Protein AF-X1SRH3-F1 (afdb_monomer)

Sequence (145 aa):
DAEILKYDLGVNFVRSSHYPANPSFLTRCDEIGLLVLEEIPGWQYIGDGEWKNLSKKNVEEMIVRDRNHASIFLWGVRINESKDDHDFYLDTNRIAYSLDSSRKTCGVRNFRESEFLEDVFTYNDFEHDLEGGNKISTLYSLYSY

Radius of gyration: 17.34 Å; Cα contacts (8 Å, |Δi|>4): 229; chains: 1; bounding box: 59×31×36 Å

InterPro domains:
  IPR006103 Glycoside hydrolase family 2, catalytic domain [PF02836] (8-111)
  IPR017853 Glycoside hydrolase superfamily [SSF51445] (8-128)
  IPR023230 Glycoside hydrolase, family 2, conserved site [PS00719] (12-37)
  IPR023232 Glycoside hydrolase, family 2, active site [PS00608] (66-81)
  IPR051913 Glycosyl Hydrolase 2 Domain-Containing Protein [PTHR42732] (8-105)

Solvent-accessible surface area (backbone atoms only — not comparable to full-atom values): 8427 Å² total; per-residue (Å²): 106,65,61,50,44,43,69,74,68,61,44,62,63,49,68,34,84,52,25,69,68,58,68,71,54,52,53,49,19,45,77,71,67,29,31,30,37,40,22,36,72,38,68,40,73,79,70,55,73,68,51,48,52,50,53,44,48,42,48,51,53,50,48,73,72,48,70,83,45,78,22,52,60,35,36,27,56,37,45,35,51,31,78,88,51,69,71,64,47,52,48,30,50,50,53,46,45,76,77,44,73,88,54,46,40,24,37,43,26,69,65,88,94,58,87,80,84,56,79,40,93,40,68,59,82,72,56,57,47,98,85,70,47,60,61,67,66,69,66,66,70,77,76,75,129

Secondary structure (DSSP, 8-state):
-HHIIIIIS--SEEE-TTSPPPHHHHHHHHHHT-EEEEE-S--S----HHHHHHHHHHHHHHHHHHTT-TTEEEEE-SPTTPPP-HHHHHHHHHHHHHH-TTSEEE--BS-SS----SSB--B---SB-TTS-BGGGGTGGGS--

Foldseek 3Di:
DLCCVCPVVVAQEDEPPPDADDVVSLVVCLVRRYAYAHEHDADQDDDDPVSLVVLLVSLLVRCQVRVVRPSYAEYAQEHAAYADDPVSSLSSQVSNCVRDVPHWYEHEHADDPHDDPTPDDHHDDPQADPVRDGPVVVPVVVPDD

Nearest PDB structures (foldseek):
  5euv-assembly1_B  TM=9.843E-01  e=2.153E-16  Paracoccus sp. 32d
  6jz5-assembly1_A  TM=9.368E-01  e=1.285E-07  Mediterraneibacter gnavus
  6hpd-assembly1_A  TM=8.849E-01  e=2.611E-05  Formosa agariphila KMM 3901
  9j6m-assembly1_A  TM=8.250E-01  e=3.602E-04  Streptomyces sp. JHA19
  9j6n-assembly1_A  TM=8.379E-01  e=4.682E-04  Streptomyces sp. JHA19

Structure (mmCIF, N/CA/C/O backbone):
data_AF-X1SRH3-F1
#
_entry.id   AF-X1SRH3-F1
#
loop_
_atom_site.group_PDB
_atom_site.id
_atom_site.type_symbol
_atom_site.label_atom_id
_atom_site.label_alt_id
_atom_site.label_comp_id
_atom_site.label_asym_id
_atom_site.label_entity_id
_atom_site.label_seq_id
_atom_site.pdbx_PDB_ins_code
_atom_site.Cartn_x
_atom_site.Cartn_y
_atom_site.Cartn_z
_atom_site.occupancy
_atom_site.B_iso_or_equiv
_atom_site.auth_seq_id
_atom_site.auth_comp_id
_atom_site.auth_asym_id
_atom_site.auth_atom_id
_atom_site.pdbx_PDB_model_num
ATOM 1 N N . ASP A 1 1 ? -8.409 -0.130 -17.547 1.00 97.69 1 ASP A N 1
ATOM 2 C CA . ASP A 1 1 ? -7.140 -0.396 -16.833 1.00 97.69 1 ASP A CA 1
ATOM 3 C C . ASP A 1 1 ? -7.130 -1.751 -16.144 1.00 97.69 1 ASP A C 1
ATOM 5 O O . ASP A 1 1 ? -6.412 -2.620 -16.618 1.00 97.69 1 ASP A O 1
ATOM 9 N N . ALA A 1 2 ? -7.947 -1.983 -15.106 1.00 98.69 2 ALA A N 1
ATOM 10 C CA . ALA A 1 2 ? -7.969 -3.265 -14.381 1.00 98.69 2 ALA A CA 1
ATOM 11 C C . ALA A 1 2 ? -8.157 -4.492 -15.301 1.00 98.69 2 ALA A C 1
ATOM 13 O O . ALA A 1 2 ? -7.465 -5.494 -15.153 1.00 98.69 2 ALA A O 1
ATOM 14 N N . GLU A 1 3 ? -9.040 -4.393 -16.297 1.00 98.69 3 GLU A N 1
ATOM 15 C CA . GLU A 1 3 ? -9.282 -5.473 -17.265 1.00 98.69 3 GLU A CA 1
ATOM 16 C C . GLU A 1 3 ? -8.081 -5.758 -18.167 1.00 98.69 3 GLU A C 1
ATOM 18 O O . GLU A 1 3 ? -7.753 -6.919 -18.373 1.00 98.69 3 GLU A O 1
ATOM 23 N N . ILE A 1 4 ? -7.389 -4.720 -18.646 1.00 98.81 4 ILE A N 1
ATOM 24 C CA . ILE A 1 4 ? -6.181 -4.875 -19.471 1.00 98.81 4 ILE A CA 1
ATOM 25 C C . ILE A 1 4 ? -5.104 -5.595 -18.653 1.00 98.81 4 ILE A C 1
ATOM 27 O O . ILE A 1 4 ? -4.506 -6.563 -19.114 1.00 98.81 4 ILE A O 1
ATOM 31 N N . LEU A 1 5 ? -4.896 -5.175 -17.401 1.00 98.69 5 LEU A N 1
ATOM 32 C CA . LEU A 1 5 ? -3.954 -5.833 -16.493 1.00 98.69 5 LEU A CA 1
ATOM 33 C C . LEU A 1 5 ? -4.312 -7.316 -16.302 1.00 98.69 5 LEU A C 1
ATOM 35 O O . LEU A 1 5 ? -3.463 -8.195 -16.450 1.00 98.69 5 LEU A O 1
ATOM 39 N N . LYS A 1 6 ? -5.580 -7.607 -16.000 1.00 98.50 6 LYS A N 1
ATOM 40 C CA . LYS A 1 6 ? -6.019 -8.963 -15.670 1.00 98.50 6 LYS A CA 1
ATOM 41 C C . LYS A 1 6 ? -6.059 -9.901 -16.875 1.00 98.50 6 LYS A C 1
ATOM 43 O O . LYS A 1 6 ? -5.626 -11.045 -16.758 1.00 98.50 6 LYS A O 1
ATOM 48 N N . TYR A 1 7 ? -6.634 -9.455 -17.986 1.00 98.56 7 TYR A N 1
ATOM 49 C CA . TYR A 1 7 ? -6.985 -10.318 -19.112 1.00 98.56 7 TYR A CA 1
ATOM 50 C C . TYR A 1 7 ? -5.974 -10.244 -20.250 1.00 98.56 7 TYR A C 1
ATOM 52 O O . TYR A 1 7 ? -5.620 -11.289 -20.790 1.00 98.56 7 TYR A O 1
ATOM 60 N N . ASP A 1 8 ? -5.463 -9.054 -20.569 1.00 98.69 8 ASP A N 1
ATOM 61 C CA . ASP A 1 8 ? -4.531 -8.897 -21.689 1.00 98.69 8 ASP A CA 1
ATOM 62 C C . ASP A 1 8 ? -3.092 -9.203 -21.256 1.00 98.69 8 ASP A C 1
ATOM 64 O O . ASP A 1 8 ? -2.357 -9.880 -21.972 1.00 98.69 8 ASP A O 1
ATOM 68 N N . LEU A 1 9 ? -2.688 -8.735 -20.066 1.00 98.56 9 LEU A N 1
ATOM 69 C CA . LEU A 1 9 ? -1.344 -8.979 -19.520 1.00 98.56 9 LEU A CA 1
ATOM 70 C C . LEU A 1 9 ? -1.262 -10.228 -18.633 1.00 98.56 9 LEU A C 1
ATOM 72 O O . LEU A 1 9 ? -0.164 -10.702 -18.345 1.00 98.56 9 LEU A O 1
ATOM 76 N N . GLY A 1 10 ? -2.402 -10.755 -18.179 1.00 98.31 10 GLY A N 1
ATOM 77 C CA . GLY A 1 10 ? -2.455 -11.966 -17.359 1.00 98.31 10 GLY A CA 1
ATOM 78 C C . GLY A 1 10 ? -1.865 -11.814 -15.953 1.00 98.31 10 GLY A C 1
ATOM 79 O O . GLY A 1 10 ? -1.485 -12.821 -15.352 1.00 98.31 10 GLY A O 1
ATOM 80 N N . VAL A 1 11 ? -1.761 -10.591 -15.411 1.00 98.62 11 VAL A N 1
ATOM 81 C CA . VAL A 1 11 ? -1.203 -10.388 -14.063 1.00 98.62 11 VAL A CA 1
ATOM 82 C C . VAL A 1 11 ? -2.206 -10.771 -12.972 1.00 98.62 11 VAL A C 1
ATOM 84 O O . VAL A 1 11 ? -3.426 -10.723 -13.148 1.00 98.62 11 VAL A O 1
ATOM 87 N N . ASN A 1 12 ? -1.688 -11.166 -11.810 1.00 98.38 12 ASN A N 1
ATOM 88 C CA . ASN A 1 12 ? -2.491 -11.545 -10.646 1.00 98.38 12 ASN A CA 1
ATOM 89 C C . ASN A 1 12 ? -2.564 -10.452 -9.571 1.00 98.38 12 ASN A C 1
ATOM 91 O O . ASN A 1 12 ? -3.460 -10.520 -8.730 1.00 98.38 12 ASN A O 1
ATOM 95 N N . PHE A 1 13 ? -1.690 -9.442 -9.618 1.00 98.56 13 PHE A N 1
ATOM 96 C CA . PHE A 1 13 ? -1.772 -8.267 -8.759 1.00 98.56 13 PHE A CA 1
ATOM 97 C C . PHE A 1 13 ? -1.328 -6.983 -9.470 1.00 98.56 13 PHE A C 1
ATOM 99 O O . PHE A 1 13 ? -0.638 -7.018 -10.489 1.00 98.56 13 PHE A O 1
ATOM 106 N N . VAL A 1 14 ? -1.716 -5.848 -8.897 1.00 98.75 14 VAL A N 1
ATOM 107 C CA . VAL A 1 14 ? -1.316 -4.498 -9.295 1.00 98.75 14 VAL A CA 1
ATOM 108 C C . VAL A 1 14 ? -0.945 -3.680 -8.059 1.00 98.75 14 VAL A C 1
ATOM 110 O O . VAL A 1 14 ? -1.450 -3.921 -6.964 1.00 98.75 14 VAL A O 1
ATOM 113 N N . ARG A 1 15 ? -0.058 -2.702 -8.234 1.00 98.81 15 ARG A N 1
ATOM 114 C CA . ARG A 1 15 ? 0.299 -1.710 -7.217 1.00 98.81 15 ARG A CA 1
ATOM 115 C C . ARG A 1 15 ? -0.256 -0.341 -7.605 1.00 98.81 15 ARG A C 1
ATOM 117 O O . ARG A 1 15 ? -0.059 0.079 -8.744 1.00 98.81 15 ARG A O 1
ATOM 124 N N . SER A 1 16 ? -0.878 0.381 -6.674 1.00 97.25 16 SER A N 1
ATOM 125 C CA . SER A 1 16 ? -1.368 1.750 -6.905 1.00 97.25 16 SER A CA 1
ATOM 126 C C . SER A 1 16 ? -0.243 2.797 -6.782 1.00 97.25 16 SER A C 1
ATOM 128 O O . SER A 1 16 ? -0.220 3.641 -5.889 1.00 97.25 16 SER A O 1
ATOM 130 N N . SER A 1 17 ? 0.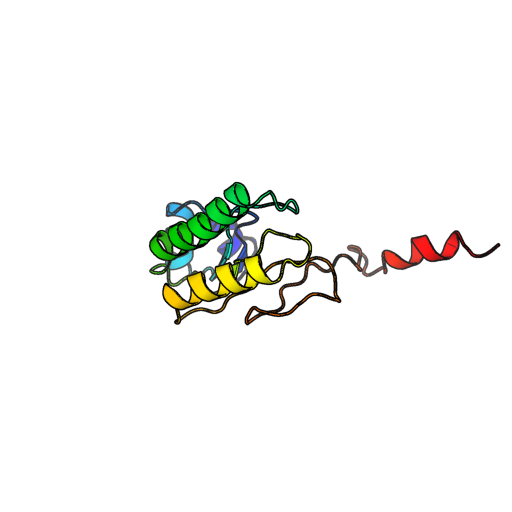745 2.741 -7.675 1.00 95.75 17 SER A N 1
ATOM 131 C CA . SER A 1 17 ? 1.870 3.685 -7.670 1.00 95.75 17 SER A CA 1
ATOM 132 C C . SER A 1 17 ? 1.401 5.114 -8.015 1.00 95.75 17 SER A C 1
ATOM 134 O O . SER A 1 17 ? 0.948 5.341 -9.136 1.00 95.75 17 SER A O 1
ATOM 136 N N . HIS A 1 18 ? 1.487 6.122 -7.142 1.00 97.81 18 HIS A N 1
ATOM 137 C CA . HIS A 1 18 ? 1.970 6.112 -5.748 1.00 97.81 18 HIS A CA 1
ATOM 138 C C . HIS A 1 18 ? 0.992 6.843 -4.826 1.00 97.81 18 HIS A C 1
ATOM 140 O O . HIS A 1 18 ? 1.341 7.852 -4.212 1.00 97.81 18 HIS A O 1
ATOM 146 N N . TYR A 1 19 ? -0.266 6.411 -4.856 1.00 98.69 19 TYR A N 1
ATOM 147 C CA . TYR A 1 19 ? -1.385 6.989 -4.114 1.00 98.69 19 TYR A CA 1
ATOM 148 C C . TYR A 1 19 ? -2.600 6.045 -4.154 1.00 98.69 19 TYR A C 1
ATOM 150 O O . TYR A 1 19 ? -2.659 5.175 -5.032 1.00 98.69 19 TYR A O 1
ATOM 158 N N . PRO A 1 20 ? -3.596 6.235 -3.265 1.00 98.56 20 PRO A N 1
ATOM 159 C CA . PRO A 1 20 ? -4.813 5.438 -3.276 1.00 98.56 20 PRO A CA 1
ATOM 160 C C . PRO A 1 20 ? -5.516 5.517 -4.631 1.00 98.56 20 PRO A C 1
ATOM 162 O O . PRO A 1 20 ? -5.688 6.600 -5.204 1.00 98.56 20 PRO A O 1
ATOM 165 N N . ALA A 1 21 ? -5.925 4.366 -5.151 1.00 98.00 21 ALA A N 1
ATOM 166 C CA . ALA A 1 21 ? -6.578 4.267 -6.441 1.00 98.00 21 ALA A CA 1
ATOM 167 C C . ALA A 1 21 ? -8.002 4.841 -6.385 1.00 98.00 21 ALA A C 1
ATOM 169 O O . ALA A 1 21 ? -8.569 5.149 -5.329 1.00 98.00 21 ALA A O 1
ATOM 170 N N . ASN A 1 22 ? -8.610 4.996 -7.561 1.00 98.38 22 ASN A N 1
ATOM 171 C CA . ASN A 1 22 ? -10.022 5.341 -7.642 1.00 98.38 22 ASN A CA 1
ATOM 172 C C . ASN A 1 22 ? -10.884 4.166 -7.120 1.00 98.38 22 ASN A C 1
ATOM 174 O O . ASN A 1 22 ? -10.642 3.033 -7.540 1.00 98.38 22 ASN A O 1
ATOM 178 N N . PRO A 1 23 ? -11.937 4.400 -6.314 1.00 98.38 23 PRO A N 1
ATOM 179 C CA . PRO A 1 23 ? -12.807 3.325 -5.821 1.00 98.38 23 PRO A CA 1
ATOM 180 C C . PRO A 1 23 ? -13.431 2.451 -6.921 1.00 98.38 23 PRO A C 1
ATOM 182 O O . PRO A 1 23 ? -13.643 1.257 -6.722 1.00 98.38 23 PRO A O 1
ATOM 185 N N . SER A 1 24 ? -13.694 3.008 -8.110 1.00 98.69 24 SER A N 1
ATOM 186 C CA . SER A 1 24 ? -14.189 2.222 -9.253 1.00 98.69 24 SER A CA 1
ATOM 187 C C . SER A 1 24 ? -13.151 1.227 -9.785 1.00 98.69 24 SER A C 1
ATOM 189 O O . SER A 1 24 ? -13.517 0.134 -10.211 1.00 98.69 24 SER A O 1
ATOM 191 N N . PHE A 1 25 ? -11.858 1.561 -9.708 1.00 98.88 25 PHE A N 1
ATOM 192 C CA . PHE A 1 25 ? -10.775 0.642 -10.052 1.00 98.88 25 PHE A CA 1
ATOM 193 C C . PHE A 1 25 ? -10.706 -0.509 -9.045 1.00 98.88 25 PHE A C 1
ATOM 195 O O . PHE A 1 25 ? -10.685 -1.663 -9.459 1.00 98.88 25 PHE A O 1
ATOM 202 N N . LEU A 1 26 ? -10.752 -0.203 -7.743 1.00 98.88 26 LEU A N 1
ATOM 203 C CA . LEU A 1 26 ? -10.754 -1.209 -6.672 1.00 98.88 26 LEU A CA 1
ATOM 204 C C . LEU A 1 26 ? -11.975 -2.134 -6.760 1.00 98.88 26 LEU A C 1
ATOM 206 O O . LEU A 1 26 ? -11.835 -3.352 -6.714 1.00 98.88 26 LEU A O 1
ATOM 210 N N . THR A 1 27 ? -13.158 -1.563 -7.008 1.00 98.88 27 THR A N 1
ATOM 211 C CA . THR A 1 27 ? -14.389 -2.332 -7.251 1.00 98.88 27 THR A CA 1
ATOM 212 C C . THR A 1 27 ? -14.208 -3.291 -8.425 1.00 98.88 27 THR A C 1
ATOM 214 O O . THR A 1 27 ? -14.547 -4.467 -8.328 1.00 98.88 27 THR A O 1
ATOM 217 N N . ARG A 1 28 ? -13.615 -2.827 -9.534 1.00 98.81 28 ARG A N 1
ATOM 218 C CA . ARG A 1 28 ? -13.371 -3.707 -10.679 1.00 98.81 28 ARG A CA 1
ATOM 219 C C . ARG A 1 28 ? -12.342 -4.793 -10.361 1.00 98.81 28 ARG A C 1
ATOM 221 O O . ARG A 1 28 ? -12.505 -5.916 -10.825 1.00 98.81 28 ARG A O 1
ATOM 228 N N . CYS A 1 29 ? -11.314 -4.486 -9.569 1.00 98.88 29 CYS A N 1
ATOM 229 C CA . CYS A 1 29 ? -10.327 -5.460 -9.100 1.00 98.88 29 CYS A CA 1
ATOM 230 C C . CYS A 1 29 ? -10.962 -6.584 -8.267 1.00 98.88 29 CYS A C 1
ATOM 232 O O . CYS A 1 29 ? -10.623 -7.750 -8.487 1.00 98.88 29 CYS A O 1
ATOM 234 N N . ASP A 1 30 ? -11.913 -6.258 -7.384 1.00 98.94 30 ASP A N 1
ATOM 235 C CA . ASP A 1 30 ? -12.708 -7.254 -6.650 1.00 98.94 30 ASP A CA 1
ATOM 236 C C . ASP A 1 30 ? -13.469 -8.180 -7.607 1.00 98.94 30 ASP A C 1
ATOM 238 O O . ASP 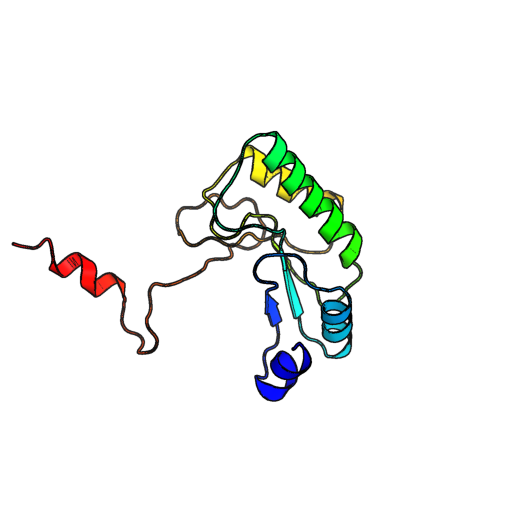A 1 30 ? -13.385 -9.403 -7.497 1.00 98.94 30 ASP A O 1
ATOM 242 N N . GLU A 1 31 ? -14.189 -7.603 -8.573 1.00 98.88 31 GLU A N 1
ATOM 243 C CA . GLU A 1 31 ? -15.053 -8.345 -9.501 1.00 98.88 31 GLU A CA 1
ATOM 244 C C . GLU A 1 31 ? -14.287 -9.337 -10.386 1.00 98.88 31 GLU A C 1
ATOM 246 O O . GLU A 1 31 ? -14.812 -10.399 -10.725 1.00 98.88 31 GLU A O 1
ATOM 251 N N . ILE A 1 32 ? -13.061 -8.989 -10.789 1.00 98.75 32 ILE A N 1
ATOM 252 C CA . ILE A 1 32 ? -12.268 -9.780 -11.746 1.00 98.75 32 ILE A CA 1
ATOM 253 C C . ILE A 1 32 ? -11.175 -10.628 -11.083 1.00 98.75 32 ILE A C 1
ATOM 255 O O . ILE A 1 32 ? -10.450 -11.349 -11.776 1.00 98.75 32 ILE A O 1
ATOM 259 N N . GLY A 1 33 ? -11.025 -10.544 -9.758 1.00 98.75 33 GLY A N 1
ATOM 260 C CA . GLY A 1 33 ? -9.982 -11.249 -9.015 1.00 98.75 33 GLY A CA 1
ATOM 261 C C . GLY A 1 33 ? -8.572 -10.764 -9.367 1.00 98.75 33 GLY A C 1
ATOM 262 O O . GLY A 1 33 ? -7.707 -11.572 -9.722 1.00 98.75 33 GLY A O 1
ATOM 263 N N . LEU A 1 34 ? -8.348 -9.450 -9.321 1.00 98.88 34 LEU A N 1
ATOM 264 C CA . LEU A 1 34 ? -7.031 -8.821 -9.450 1.00 98.88 34 LEU A CA 1
ATOM 265 C C . LEU A 1 34 ? -6.613 -8.273 -8.083 1.00 98.88 34 LEU A C 1
ATOM 267 O O . LEU A 1 34 ? -7.263 -7.374 -7.569 1.00 98.88 34 LEU A O 1
ATOM 271 N N . LEU A 1 35 ? -5.546 -8.808 -7.487 1.00 98.88 35 LEU A N 1
ATOM 272 C CA . LEU A 1 35 ? -5.085 -8.356 -6.173 1.00 98.88 35 LEU A CA 1
ATOM 273 C C . LEU A 1 35 ? -4.486 -6.942 -6.239 1.00 98.88 35 LEU A C 1
ATOM 275 O O . LEU A 1 35 ? -3.908 -6.553 -7.251 1.00 98.88 35 LEU A O 1
ATOM 279 N N . VAL A 1 36 ? -4.584 -6.181 -5.153 1.00 98.94 36 VAL A N 1
ATOM 280 C CA . VAL A 1 36 ? -4.117 -4.792 -5.072 1.00 98.94 36 VAL A CA 1
ATOM 281 C C . VAL A 1 36 ? -3.198 -4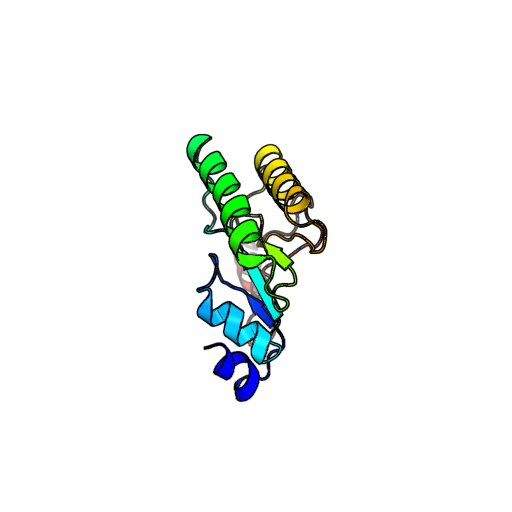.597 -3.865 1.00 98.94 36 VAL A C 1
ATOM 283 O O . VAL A 1 36 ? -3.566 -4.898 -2.729 1.00 98.94 36 VAL A O 1
ATOM 286 N N . LEU A 1 37 ? -2.000 -4.072 -4.123 1.00 98.81 37 LEU A N 1
ATOM 287 C CA . LEU A 1 37 ? -1.181 -3.380 -3.129 1.00 98.81 37 LEU A CA 1
ATOM 288 C C . LEU A 1 37 ? -1.523 -1.894 -3.245 1.00 98.81 37 LEU A C 1
ATOM 290 O O . LEU A 1 37 ? -1.216 -1.274 -4.268 1.00 98.81 37 LEU A O 1
ATOM 294 N N . GLU A 1 38 ? -2.172 -1.343 -2.225 1.00 98.88 38 GLU A N 1
ATOM 295 C CA . GLU A 1 38 ? -2.545 0.072 -2.190 1.00 98.88 38 GLU A CA 1
ATOM 296 C C . GLU A 1 38 ? -1.678 0.838 -1.189 1.00 98.88 38 GLU A C 1
ATOM 298 O O . GLU A 1 38 ? -1.375 0.319 -0.116 1.00 98.88 38 GLU A O 1
ATOM 303 N N . GLU A 1 39 ? -1.244 2.050 -1.538 1.00 98.81 39 GLU A N 1
ATOM 304 C CA . GLU A 1 39 ? -0.316 2.840 -0.721 1.00 98.81 39 GLU A CA 1
ATOM 305 C C . GLU A 1 39 ? -0.724 4.307 -0.568 1.00 98.81 39 GLU A C 1
ATOM 307 O O . GLU A 1 39 ? -1.389 4.882 -1.433 1.00 98.81 39 GLU A O 1
ATOM 312 N N . ILE A 1 40 ? -0.287 4.921 0.537 1.00 98.81 40 ILE A N 1
ATOM 313 C CA . ILE A 1 40 ? -0.479 6.353 0.798 1.00 98.81 40 ILE A CA 1
ATOM 314 C C . ILE A 1 40 ? 0.215 7.229 -0.255 1.00 98.81 40 ILE A C 1
ATOM 316 O O . ILE A 1 40 ? 1.222 6.818 -0.837 1.00 98.81 40 ILE A O 1
ATOM 320 N N . PRO A 1 41 ? -0.281 8.458 -0.497 1.00 98.75 41 PRO A N 1
ATOM 321 C CA . PRO A 1 41 ? 0.332 9.354 -1.462 1.00 98.75 41 PRO A CA 1
ATOM 322 C C . PRO A 1 41 ? 1.753 9.737 -1.046 1.00 98.75 41 PRO A C 1
ATOM 324 O O . PRO A 1 41 ? 1.978 10.208 0.069 1.00 98.75 41 PRO A O 1
ATOM 327 N N . GLY A 1 42 ? 2.713 9.613 -1.962 1.00 98.19 42 GLY A N 1
ATOM 328 C CA . GLY A 1 42 ? 4.050 10.136 -1.711 1.00 98.19 42 GLY A CA 1
ATOM 329 C C . GLY A 1 42 ? 5.117 9.696 -2.702 1.00 98.19 42 GLY A C 1
ATOM 330 O O . GLY A 1 42 ? 5.024 8.646 -3.331 1.00 98.19 42 GLY A O 1
ATOM 331 N N . TRP A 1 43 ? 6.162 10.514 -2.825 1.00 98.44 43 TRP A N 1
ATOM 332 C CA . TRP A 1 43 ? 7.317 10.211 -3.664 1.00 98.44 43 TRP A CA 1
ATOM 333 C C . TRP A 1 43 ? 8.588 10.788 -3.043 1.00 98.44 43 TRP A C 1
ATOM 335 O O . TRP A 1 43 ? 8.825 11.991 -3.133 1.00 98.44 43 TRP A O 1
ATOM 345 N N . GLN A 1 44 ? 9.380 9.919 -2.411 1.00 98.12 44 GLN A N 1
ATOM 346 C CA . GLN A 1 44 ? 10.696 10.126 -1.786 1.00 98.12 44 GLN A CA 1
ATOM 347 C C . GLN A 1 44 ? 10.771 11.153 -0.644 1.00 98.12 44 GLN A C 1
ATOM 349 O O . GLN A 1 44 ? 11.360 10.878 0.402 1.00 98.12 44 GLN A O 1
ATOM 354 N N . TYR A 1 45 ? 10.199 12.337 -0.830 1.00 98.25 45 TYR A N 1
ATOM 355 C CA . TYR A 1 45 ? 10.230 13.449 0.103 1.00 98.25 45 TYR A CA 1
ATOM 356 C C . TYR A 1 45 ? 9.426 13.156 1.375 1.00 98.25 45 TYR A C 1
ATOM 358 O O . TYR A 1 45 ? 8.257 12.785 1.304 1.00 98.25 45 TYR A O 1
ATOM 366 N N . ILE A 1 46 ? 10.054 13.397 2.528 1.00 98.56 46 ILE A N 1
ATOM 367 C CA . ILE A 1 46 ? 9.398 13.489 3.834 1.00 98.56 46 ILE A CA 1
ATOM 368 C C . ILE A 1 46 ? 9.506 14.942 4.291 1.00 98.56 46 ILE A C 1
ATOM 370 O O . ILE A 1 46 ? 10.604 15.499 4.347 1.00 98.56 46 ILE A O 1
ATOM 374 N N . GLY A 1 47 ? 8.361 15.544 4.601 1.00 98.00 47 GLY A N 1
ATOM 375 C CA . GLY A 1 47 ? 8.281 16.909 5.109 1.00 98.00 47 GLY A CA 1
ATOM 376 C C . GLY A 1 47 ? 8.429 17.021 6.626 1.00 98.00 47 GLY A C 1
ATOM 377 O O . GLY A 1 47 ? 8.898 16.114 7.317 1.00 98.00 47 GLY A O 1
ATOM 378 N N . ASP A 1 48 ? 8.019 18.174 7.143 1.00 98.44 48 ASP A N 1
ATOM 379 C CA . ASP A 1 48 ? 8.038 18.494 8.568 1.00 98.44 48 ASP A CA 1
ATOM 380 C C . ASP A 1 48 ? 6.944 17.763 9.376 1.00 98.44 48 ASP A C 1
ATOM 382 O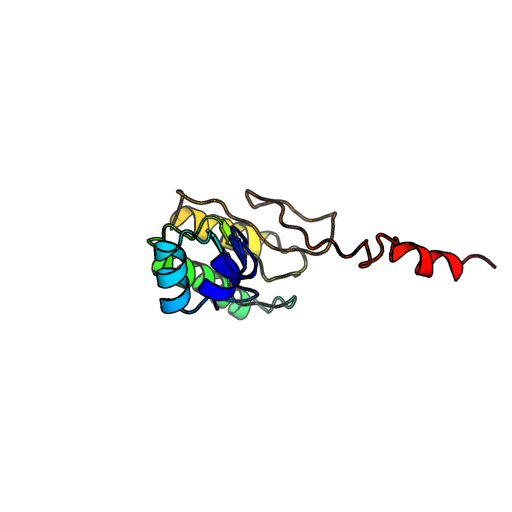 O . ASP A 1 48 ? 6.275 16.842 8.902 1.00 98.44 48 ASP A O 1
ATOM 386 N N . GLY A 1 49 ? 6.769 18.158 10.640 1.00 98.38 49 GLY A N 1
ATOM 387 C CA . GLY A 1 49 ? 5.781 17.552 11.530 1.00 98.38 49 GLY A CA 1
ATOM 388 C C . GLY A 1 49 ? 4.338 17.676 11.030 1.00 98.38 49 GLY A C 1
ATOM 389 O O . GLY A 1 49 ? 3.573 16.722 11.171 1.00 98.38 49 GLY A O 1
ATOM 390 N N . GLU A 1 50 ? 3.958 18.802 10.420 1.00 98.56 50 GLU A N 1
ATOM 391 C CA . GLU A 1 50 ? 2.608 18.976 9.868 1.00 98.56 50 GLU A CA 1
ATOM 392 C C . GLU A 1 50 ? 2.399 18.062 8.661 1.00 98.56 50 GLU A C 1
ATOM 394 O O . GLU A 1 50 ? 1.382 17.370 8.569 1.00 98.56 50 GLU A O 1
ATOM 399 N N . TRP A 1 51 ? 3.405 17.974 7.792 1.00 98.75 51 TRP A N 1
ATOM 400 C CA . TRP A 1 51 ? 3.393 17.074 6.645 1.00 98.75 51 TRP A CA 1
ATOM 401 C C . TRP A 1 51 ? 3.312 15.594 7.054 1.00 98.75 51 TRP A C 1
ATOM 403 O O . TRP A 1 51 ? 2.526 14.822 6.495 1.00 98.75 51 TRP A O 1
ATOM 413 N N . LYS A 1 52 ? 4.077 15.184 8.074 1.00 98.81 52 LYS A N 1
ATOM 414 C CA . LYS A 1 52 ? 4.025 13.819 8.626 1.00 98.81 52 LYS A CA 1
ATOM 415 C C . LYS A 1 52 ? 2.662 13.518 9.244 1.00 98.81 52 LYS A C 1
ATOM 417 O O . LYS A 1 52 ? 2.131 12.426 9.058 1.00 98.81 52 LYS A O 1
ATOM 422 N N . ASN A 1 53 ? 2.066 14.479 9.948 1.00 98.81 53 ASN A N 1
ATOM 423 C CA . ASN A 1 53 ? 0.720 14.328 10.502 1.00 98.81 53 ASN A CA 1
ATOM 424 C C . ASN A 1 53 ? -0.340 14.186 9.402 1.00 98.81 53 ASN A C 1
ATOM 426 O O . ASN A 1 53 ? -1.233 13.351 9.532 1.00 98.81 53 ASN A O 1
ATOM 430 N N . LEU A 1 54 ? -0.213 14.928 8.298 1.00 98.81 54 LEU A N 1
ATOM 431 C CA . LEU A 1 54 ? -1.076 14.752 7.131 1.00 98.81 54 LEU A CA 1
ATOM 432 C C . LEU A 1 54 ? -0.919 13.354 6.517 1.00 98.81 54 LEU A C 1
ATOM 434 O O . LEU A 1 54 ? -1.916 12.696 6.238 1.00 98.81 54 LEU A O 1
ATOM 438 N N . SER A 1 55 ? 0.314 12.865 6.383 1.00 98.88 55 SER A N 1
ATOM 439 C CA . SER A 1 55 ? 0.581 11.523 5.851 1.00 98.88 55 SER A CA 1
ATOM 440 C C . SER A 1 55 ? -0.008 10.420 6.739 1.00 98.88 55 SER A C 1
ATOM 442 O O . SER A 1 55 ? -0.611 9.477 6.231 1.00 98.88 55 SER A O 1
ATOM 444 N N . LYS A 1 56 ? 0.080 10.562 8.071 1.00 98.94 56 LYS A N 1
ATOM 445 C CA . LYS A 1 56 ? -0.595 9.668 9.031 1.00 98.94 56 LYS A CA 1
ATOM 446 C C . LYS A 1 56 ? -2.110 9.671 8.836 1.00 98.94 56 LYS A C 1
ATOM 448 O O . LYS A 1 56 ? -2.713 8.606 8.759 1.00 98.94 56 LYS A O 1
ATOM 453 N N . LYS A 1 57 ? -2.712 10.848 8.650 1.00 98.88 57 LYS A N 1
ATOM 454 C CA . LYS A 1 57 ? -4.136 10.965 8.317 1.00 98.88 57 LYS A CA 1
ATOM 455 C C . LYS A 1 57 ? -4.476 10.302 6.978 1.00 98.88 57 LYS A C 1
ATOM 457 O O . LYS A 1 57 ? -5.531 9.690 6.859 1.00 98.88 57 LYS A O 1
ATOM 462 N N . ASN A 1 58 ? -3.587 10.356 5.986 1.00 98.88 58 ASN A N 1
ATOM 463 C CA . ASN A 1 58 ? -3.811 9.658 4.720 1.00 98.88 58 ASN A CA 1
ATOM 464 C C . ASN A 1 58 ? -3.798 8.129 4.874 1.00 98.88 58 ASN A C 1
ATOM 466 O O . ASN A 1 58 ? -4.568 7.47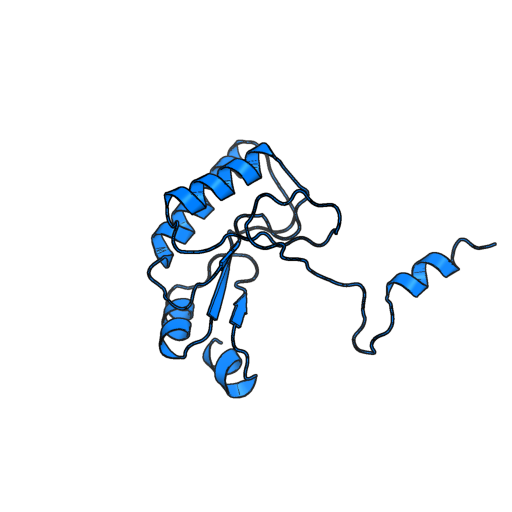0 4.179 1.00 98.88 58 ASN A O 1
ATOM 470 N N . VAL A 1 59 ? -3.005 7.564 5.799 1.00 98.94 59 VAL A N 1
ATOM 471 C CA . VAL A 1 59 ? -3.109 6.134 6.164 1.00 98.94 59 VAL A CA 1
ATOM 472 C C . VAL A 1 59 ? -4.511 5.831 6.691 1.00 98.94 59 VAL A C 1
ATOM 474 O O . VAL A 1 59 ? -5.141 4.872 6.246 1.00 98.94 59 VAL A O 1
ATOM 477 N N . GLU A 1 60 ? -5.012 6.660 7.612 1.00 98.94 60 GLU A N 1
ATOM 478 C CA . GLU A 1 60 ? -6.345 6.483 8.195 1.00 98.94 60 GLU A CA 1
ATOM 479 C C . GLU A 1 60 ? -7.443 6.533 7.129 1.00 98.94 60 GLU A C 1
ATOM 481 O O . GLU A 1 60 ? -8.272 5.627 7.045 1.00 98.94 60 GLU A O 1
ATOM 486 N N . GLU A 1 61 ? -7.433 7.573 6.294 1.00 98.88 61 GLU A N 1
ATOM 487 C CA . GLU A 1 61 ? -8.441 7.797 5.258 1.00 98.88 61 GLU A CA 1
ATOM 488 C C . GLU A 1 61 ? -8.452 6.675 4.213 1.00 98.88 61 GLU A C 1
ATOM 490 O O . GLU A 1 61 ? -9.529 6.182 3.879 1.00 98.88 61 GLU A O 1
ATOM 495 N N . MET A 1 62 ? -7.277 6.240 3.742 1.00 98.88 62 MET A N 1
ATOM 496 C CA . MET A 1 62 ? -7.139 5.129 2.794 1.00 98.88 62 MET A CA 1
ATOM 497 C C . MET A 1 62 ? -7.733 3.839 3.372 1.00 98.88 62 MET A C 1
ATOM 499 O O . MET A 1 62 ? -8.650 3.257 2.797 1.00 98.88 62 MET A O 1
ATOM 503 N N . ILE A 1 63 ? -7.279 3.420 4.557 1.00 98.88 63 ILE A N 1
ATOM 504 C CA . ILE A 1 63 ? -7.705 2.140 5.137 1.00 98.88 63 ILE A CA 1
ATOM 505 C C . ILE A 1 63 ? -9.191 2.168 5.496 1.00 98.88 63 ILE A C 1
ATOM 507 O O . ILE A 1 63 ? -9.914 1.214 5.213 1.00 98.88 63 ILE A O 1
ATOM 511 N N . VAL A 1 64 ? -9.691 3.252 6.095 1.00 98.88 64 VAL A N 1
ATOM 512 C CA . VAL A 1 64 ? -11.115 3.350 6.451 1.00 98.88 64 VAL A CA 1
ATOM 513 C C . VAL A 1 64 ? -12.005 3.295 5.210 1.00 98.88 64 VAL A C 1
ATOM 515 O O . VAL A 1 64 ? -13.053 2.644 5.261 1.00 98.88 64 VAL A O 1
ATOM 518 N N . ARG A 1 65 ? -11.596 3.946 4.113 1.00 98.81 65 ARG A N 1
ATOM 519 C CA . ARG A 1 65 ? -12.330 3.941 2.843 1.00 98.81 65 ARG A CA 1
ATOM 520 C C . ARG A 1 65 ? -12.335 2.551 2.206 1.00 98.81 65 ARG A C 1
ATOM 522 O O . ARG A 1 65 ? -13.399 2.085 1.804 1.00 98.81 65 ARG A O 1
ATOM 529 N N . ASP A 1 66 ? -11.181 1.882 2.178 1.00 98.88 66 ASP A N 1
ATOM 530 C CA . ASP A 1 66 ? -10.947 0.780 1.241 1.00 98.88 66 ASP A CA 1
ATOM 531 C C . ASP A 1 66 ? -10.849 -0.616 1.883 1.00 98.88 66 ASP A C 1
ATOM 533 O O . ASP A 1 66 ? -10.903 -1.617 1.172 1.00 98.88 66 ASP A O 1
ATOM 537 N N . ARG A 1 67 ? -10.807 -0.747 3.220 1.00 98.62 67 ARG A N 1
ATOM 538 C CA . ARG A 1 67 ? -10.660 -2.047 3.9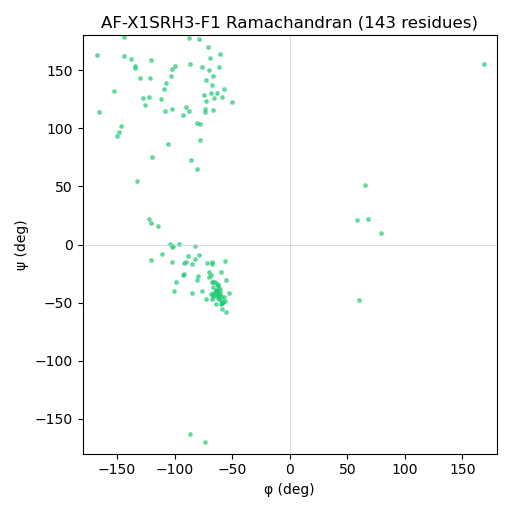32 1.00 98.62 67 ARG A CA 1
ATOM 539 C C . ARG A 1 67 ? -11.703 -3.126 3.615 1.00 98.62 67 ARG A C 1
ATOM 541 O O . ARG A 1 67 ? -11.498 -4.289 3.972 1.00 98.62 67 ARG A O 1
ATOM 548 N N . ASN A 1 68 ? -12.814 -2.771 2.974 1.00 98.75 68 ASN A N 1
ATOM 549 C CA . ASN A 1 68 ? -13.842 -3.726 2.554 1.00 98.75 68 ASN A CA 1
ATOM 550 C C . ASN A 1 68 ? -13.588 -4.326 1.160 1.00 98.75 68 ASN A C 1
ATOM 552 O O . ASN A 1 68 ? -14.259 -5.292 0.808 1.00 98.75 68 ASN A O 1
ATOM 556 N N . HIS A 1 69 ? -12.624 -3.807 0.393 1.00 98.81 69 HIS A N 1
ATOM 557 C CA . HIS A 1 69 ? -12.207 -4.397 -0.877 1.00 98.81 69 HIS A CA 1
ATOM 558 C C . HIS A 1 69 ? -11.397 -5.673 -0.617 1.00 98.81 69 HIS A C 1
ATOM 560 O O . HIS A 1 69 ? -10.328 -5.650 0.005 1.00 98.81 69 HIS A O 1
ATOM 566 N N . ALA A 1 70 ? -11.917 -6.814 -1.067 1.00 98.56 70 ALA A N 1
ATOM 567 C CA . ALA A 1 70 ? -11.273 -8.116 -0.899 1.00 98.56 70 ALA A CA 1
ATOM 568 C C . ALA A 1 70 ? -10.011 -8.249 -1.768 1.00 98.56 70 ALA A C 1
ATOM 570 O O . ALA A 1 70 ? -9.116 -9.027 -1.442 1.00 98.56 70 ALA A O 1
ATOM 571 N N . SER A 1 71 ? -9.926 -7.476 -2.851 1.00 98.88 71 SER A N 1
ATOM 572 C CA . SER A 1 71 ? -8.775 -7.404 -3.738 1.00 98.88 71 SER A CA 1
ATOM 573 C C . SER A 1 71 ? -7.545 -6.844 -3.040 1.00 98.88 71 SER A C 1
ATOM 575 O O . SER A 1 71 ? -6.428 -7.231 -3.380 1.00 98.88 71 SER A O 1
ATOM 577 N N . ILE A 1 72 ? -7.717 -5.932 -2.079 1.00 98.88 72 ILE A N 1
ATOM 578 C CA . ILE A 1 72 ? -6.581 -5.351 -1.371 1.00 98.88 72 ILE A CA 1
ATOM 579 C C . ILE A 1 72 ? -6.009 -6.395 -0.423 1.00 98.88 72 ILE A C 1
ATOM 581 O O . ILE A 1 72 ? -6.719 -6.915 0.436 1.00 98.88 72 ILE A O 1
ATOM 585 N N . PHE A 1 73 ? -4.719 -6.689 -0.564 1.00 98.75 73 PHE A N 1
ATOM 586 C CA . PHE A 1 73 ? -4.038 -7.701 0.249 1.00 98.75 73 PHE A CA 1
ATOM 587 C C . PHE A 1 73 ? -2.861 -7.144 1.056 1.00 98.75 73 PHE A C 1
ATOM 589 O O . PHE A 1 73 ? -2.364 -7.827 1.953 1.00 98.75 73 PHE A O 1
ATOM 596 N N . LEU A 1 74 ? -2.408 -5.925 0.748 1.00 98.75 74 LEU A N 1
ATOM 597 C CA . LEU A 1 74 ? -1.214 -5.335 1.344 1.00 98.75 74 LEU A CA 1
ATOM 598 C C . LEU A 1 74 ? -1.311 -3.803 1.358 1.00 98.75 74 LEU A C 1
ATOM 600 O O . LEU A 1 74 ? -1.628 -3.198 0.333 1.00 98.75 74 LEU A O 1
ATOM 604 N N . TRP A 1 75 ? -1.014 -3.197 2.511 1.00 98.94 75 TRP A N 1
ATOM 605 C CA . TRP A 1 75 ? -1.052 -1.746 2.712 1.00 98.94 75 TRP A CA 1
ATOM 606 C C . TRP A 1 75 ? 0.347 -1.131 2.685 1.00 98.94 75 TRP A C 1
ATOM 608 O O . TRP A 1 75 ? 1.164 -1.400 3.565 1.00 98.94 75 TRP A O 1
ATOM 618 N N . GLY A 1 76 ? 0.616 -0.261 1.716 1.00 98.88 76 GLY A N 1
ATOM 619 C CA . GLY A 1 76 ? 1.813 0.570 1.668 1.00 98.88 76 GLY A CA 1
ATOM 620 C C . GLY A 1 76 ? 1.699 1.756 2.623 1.00 98.88 76 GLY A C 1
ATOM 621 O O . GLY A 1 76 ? 1.011 2.733 2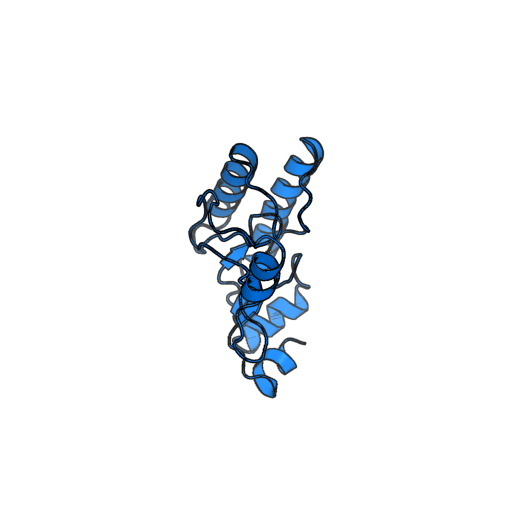.332 1.00 98.88 76 GLY A O 1
ATOM 622 N N . VAL A 1 77 ? 2.389 1.673 3.759 1.00 98.88 77 VAL A N 1
ATOM 623 C CA . VAL A 1 77 ? 2.341 2.682 4.838 1.00 98.88 77 VAL A CA 1
ATOM 624 C C . VAL A 1 77 ? 3.580 3.577 4.886 1.00 98.88 77 VAL A C 1
ATOM 626 O O . VAL A 1 77 ? 3.669 4.473 5.721 1.00 98.88 77 VAL A O 1
ATOM 629 N N . ARG A 1 78 ? 4.531 3.361 3.969 1.00 98.81 78 ARG A N 1
ATOM 630 C CA . ARG A 1 78 ? 5.692 4.235 3.773 1.00 98.81 78 ARG A CA 1
ATOM 631 C C . ARG A 1 78 ? 5.510 5.124 2.557 1.00 98.81 78 ARG A C 1
ATOM 633 O O . ARG A 1 78 ? 4.903 4.723 1.568 1.00 98.81 78 ARG A O 1
ATOM 640 N N . ILE A 1 79 ? 6.137 6.292 2.605 1.00 98.81 79 ILE A N 1
ATOM 641 C CA . ILE A 1 79 ? 6.301 7.144 1.431 1.00 98.81 79 ILE A CA 1
ATOM 642 C C . ILE A 1 79 ? 7.216 6.413 0.452 1.00 98.81 79 ILE A C 1
ATOM 644 O O . ILE A 1 79 ? 8.315 6.002 0.832 1.00 98.81 79 ILE A O 1
ATOM 648 N N . ASN A 1 80 ? 6.764 6.239 -0.794 1.00 98.69 80 ASN A N 1
ATOM 649 C CA . ASN A 1 80 ? 7.509 5.491 -1.805 1.00 98.69 80 ASN A CA 1
ATOM 650 C C . ASN A 1 80 ? 8.963 5.975 -1.891 1.00 98.69 80 ASN A C 1
ATOM 652 O O . ASN A 1 80 ? 9.207 7.148 -2.166 1.00 98.69 80 ASN A O 1
ATOM 656 N N . GLU A 1 81 ? 9.910 5.058 -1.692 1.00 98.38 81 GLU A N 1
ATOM 657 C CA . GLU A 1 81 ? 11.357 5.284 -1.795 1.00 98.38 81 GLU A CA 1
ATOM 658 C C . GLU A 1 81 ? 11.934 6.372 -0.877 1.00 98.38 81 GLU A C 1
ATOM 660 O O . GLU A 1 81 ? 13.032 6.877 -1.117 1.00 98.38 81 GLU A O 1
ATOM 665 N N . SER A 1 82 ? 11.244 6.734 0.203 1.00 98.56 82 SER A N 1
ATOM 666 C CA . SER A 1 82 ? 11.841 7.625 1.192 1.00 98.56 82 SER A CA 1
ATOM 667 C C . SER A 1 82 ? 12.966 6.937 1.967 1.00 98.56 82 SER A C 1
ATOM 669 O O . SER A 1 82 ? 12.985 5.715 2.132 1.00 98.56 82 SER A O 1
ATOM 671 N N . LYS A 1 83 ? 13.830 7.743 2.590 1.00 98.31 83 LYS A N 1
ATOM 672 C CA . LYS A 1 83 ? 14.697 7.272 3.682 1.00 98.31 83 LYS A CA 1
ATOM 673 C C . LYS A 1 83 ? 13.877 6.749 4.863 1.00 98.31 83 LYS A C 1
ATOM 675 O O . LYS A 1 83 ? 12.671 6.990 4.937 1.00 98.31 83 LYS A O 1
ATOM 680 N N . ASP A 1 84 ? 14.533 6.010 5.751 1.00 98.62 84 ASP 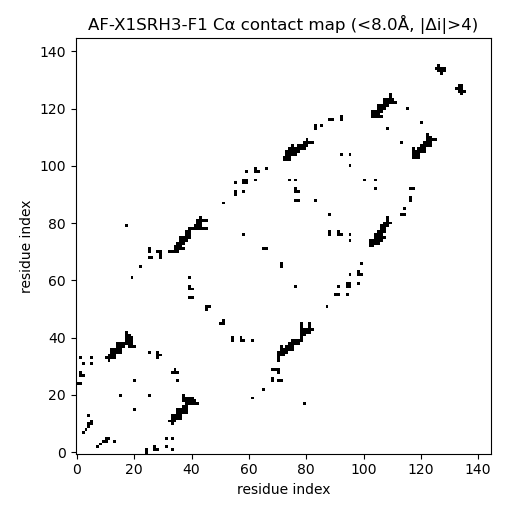A N 1
ATOM 681 C CA . ASP A 1 84 ? 13.935 5.587 7.017 1.00 98.62 84 ASP A CA 1
ATOM 682 C C . ASP A 1 84 ? 13.680 6.794 7.926 1.00 98.62 84 ASP A C 1
ATOM 684 O O . ASP A 1 84 ? 14.454 7.753 7.941 1.00 98.62 84 ASP A O 1
ATOM 688 N N . ASP A 1 85 ? 12.590 6.722 8.683 1.00 98.62 85 ASP A N 1
ATOM 689 C CA . ASP A 1 85 ? 12.191 7.696 9.694 1.00 98.62 85 ASP A CA 1
ATOM 690 C C . ASP A 1 85 ? 11.441 6.932 10.790 1.00 98.62 85 ASP A C 1
ATOM 692 O O . ASP A 1 85 ? 10.267 6.595 10.625 1.00 98.62 85 ASP A O 1
ATOM 696 N N . HIS A 1 86 ? 12.163 6.574 11.856 1.00 98.69 86 HIS A N 1
ATOM 697 C CA . HIS A 1 86 ? 11.713 5.585 12.839 1.00 98.69 86 HIS A CA 1
ATOM 698 C C . HIS A 1 86 ? 10.350 5.934 13.442 1.00 98.69 86 HIS A C 1
ATOM 700 O O . HIS A 1 86 ? 9.401 5.167 13.314 1.00 98.69 86 HIS A O 1
ATOM 706 N N . ASP A 1 87 ? 10.231 7.111 14.064 1.00 98.69 87 ASP A N 1
ATOM 707 C CA . ASP A 1 87 ? 9.009 7.501 14.771 1.00 98.69 87 ASP A CA 1
ATOM 708 C C . ASP A 1 87 ? 7.822 7.635 13.808 1.00 98.69 87 ASP A C 1
ATOM 710 O O . ASP A 1 87 ? 6.712 7.189 14.102 1.00 98.69 87 ASP A O 1
ATOM 714 N N . PHE A 1 88 ? 8.056 8.201 12.621 1.00 98.88 88 PHE A N 1
ATOM 715 C CA . PHE A 1 88 ? 7.015 8.362 11.613 1.00 98.88 88 PHE A CA 1
ATOM 716 C C . PHE A 1 88 ? 6.509 7.016 11.078 1.00 98.88 88 PHE A C 1
ATOM 718 O O . PHE A 1 88 ? 5.296 6.817 10.947 1.00 98.88 88 PHE A O 1
ATOM 725 N N . TYR A 1 89 ? 7.411 6.076 10.790 1.00 98.88 89 TYR A N 1
ATOM 726 C CA . TYR A 1 89 ? 7.018 4.770 10.263 1.00 98.88 89 TYR A CA 1
ATOM 727 C C . TYR A 1 89 ? 6.518 3.801 11.322 1.00 98.88 89 TYR A C 1
ATOM 729 O O . TYR A 1 89 ? 5.629 2.997 11.035 1.00 98.88 89 TYR A O 1
ATOM 737 N N . LEU A 1 90 ? 6.968 3.942 12.565 1.00 98.81 90 LEU A N 1
ATOM 738 C CA . LEU A 1 90 ? 6.361 3.258 13.696 1.00 98.81 90 LEU A CA 1
ATOM 739 C C . LEU A 1 90 ? 4.906 3.710 13.893 1.00 98.81 90 LEU A C 1
ATOM 741 O O . LEU A 1 90 ? 4.027 2.869 14.090 1.00 98.81 90 LEU A O 1
ATOM 745 N N . ASP A 1 91 ? 4.635 5.015 13.795 1.00 98.88 91 ASP A N 1
ATOM 746 C CA . ASP A 1 91 ? 3.281 5.568 13.900 1.00 98.88 91 ASP A CA 1
ATOM 747 C C . ASP A 1 91 ? 2.366 5.081 12.767 1.00 98.88 91 ASP A C 1
ATOM 749 O O . ASP A 1 91 ? 1.275 4.578 13.034 1.00 98.88 91 ASP A O 1
ATOM 753 N N . THR A 1 92 ? 2.788 5.201 11.505 1.00 98.94 92 THR A N 1
ATOM 754 C CA . THR A 1 92 ? 1.960 4.788 10.352 1.00 98.94 92 THR A CA 1
ATOM 755 C C . THR A 1 92 ? 1.657 3.287 10.362 1.00 98.94 92 THR A C 1
ATOM 757 O O . THR A 1 92 ? 0.512 2.904 10.118 1.00 98.94 92 THR A O 1
ATOM 760 N N . ASN A 1 93 ? 2.622 2.436 10.739 1.00 98.88 93 ASN A N 1
ATOM 761 C CA . ASN A 1 93 ? 2.383 1.003 10.939 1.00 98.88 93 ASN A CA 1
ATOM 762 C C . ASN A 1 93 ? 1.357 0.743 12.052 1.00 98.88 93 ASN A C 1
ATOM 764 O O . ASN A 1 93 ? 0.423 -0.036 11.862 1.00 98.88 93 ASN A O 1
ATOM 768 N N . ARG A 1 94 ? 1.489 1.408 13.209 1.00 98.81 94 ARG A N 1
ATOM 769 C CA . ARG A 1 94 ? 0.539 1.262 14.328 1.00 98.81 94 ARG A CA 1
ATOM 770 C C . ARG A 1 94 ? -0.873 1.694 13.946 1.00 98.81 94 ARG A C 1
ATOM 772 O O . ARG A 1 94 ? -1.829 0.992 14.274 1.00 98.81 94 ARG A O 1
ATOM 779 N N . ILE A 1 95 ? -1.000 2.824 13.254 1.00 98.88 95 ILE A N 1
ATOM 780 C CA . ILE A 1 95 ? -2.280 3.338 12.759 1.00 98.88 95 ILE A CA 1
ATOM 781 C C . ILE A 1 95 ? -2.932 2.307 11.840 1.00 98.88 95 ILE A C 1
ATOM 783 O O . ILE A 1 95 ? -4.080 1.933 12.083 1.00 98.88 95 ILE A O 1
ATOM 787 N N . ALA A 1 96 ? -2.196 1.788 10.854 1.00 98.88 96 ALA A N 1
ATOM 788 C CA . ALA A 1 96 ? -2.723 0.782 9.939 1.00 98.88 96 ALA A CA 1
ATOM 789 C C . ALA A 1 96 ? -3.252 -0.452 10.679 1.00 98.88 96 ALA A C 1
ATOM 791 O O . ALA A 1 96 ? -4.409 -0.831 10.502 1.00 98.88 96 ALA A O 1
ATOM 792 N N . TYR A 1 97 ? -2.462 -0.996 11.606 1.00 98.62 97 TYR A N 1
ATOM 793 C CA . TYR A 1 97 ? -2.855 -2.146 12.418 1.00 98.62 97 TYR A CA 1
ATOM 794 C C . TYR A 1 97 ? -4.062 -1.898 13.326 1.00 98.62 97 TYR A C 1
ATOM 796 O O . TYR A 1 97 ? -4.859 -2.807 13.562 1.00 98.62 97 TYR A O 1
ATOM 804 N N . SER A 1 98 ? -4.208 -0.676 13.842 1.00 98.81 98 SER A N 1
ATOM 805 C CA . SER A 1 98 ? -5.363 -0.299 14.663 1.00 98.81 98 SER A CA 1
ATOM 806 C C . SER A 1 98 ? -6.673 -0.241 13.869 1.00 98.81 98 SER A C 1
ATOM 808 O O . SER A 1 98 ? -7.744 -0.437 14.443 1.00 98.81 98 SER A O 1
ATOM 810 N N . LEU A 1 99 ? -6.593 0.010 12.558 1.00 98.81 99 LEU A N 1
ATOM 811 C CA . LEU A 1 99 ? -7.748 0.184 11.675 1.00 98.81 99 LEU A CA 1
ATOM 812 C C . LEU A 1 99 ? -8.098 -1.079 10.886 1.00 98.81 99 LEU A C 1
ATOM 814 O O . LEU A 1 99 ? -9.278 -1.306 10.591 1.00 98.81 99 LEU A O 1
ATOM 818 N N . ASP A 1 100 ? -7.086 -1.878 10.550 1.00 98.81 100 ASP A N 1
ATOM 819 C CA . ASP A 1 100 ? -7.208 -3.145 9.843 1.00 98.81 100 ASP A CA 1
ATOM 820 C C . ASP A 1 100 ? -6.086 -4.113 10.251 1.00 98.81 100 ASP A C 1
ATOM 822 O O . ASP A 1 100 ? -5.006 -4.141 9.667 1.00 98.81 100 ASP A O 1
ATOM 826 N N . SER A 1 101 ? -6.366 -4.960 11.241 1.00 98.19 101 SER A N 1
ATOM 827 C CA . SER A 1 101 ? -5.458 -6.033 11.660 1.00 98.19 101 SER A CA 1
ATOM 828 C C . SER A 1 101 ? -5.546 -7.293 10.790 1.00 98.19 101 SER A C 1
ATOM 830 O O . SER A 1 101 ? -4.824 -8.259 11.041 1.00 98.19 101 SER A O 1
ATOM 832 N N . SER A 1 102 ? -6.433 -7.318 9.786 1.00 98.44 102 SER A N 1
ATOM 833 C CA . SER A 1 102 ? -6.644 -8.487 8.923 1.00 98.44 102 SER A CA 1
ATOM 834 C C . SER A 1 102 ? -5.665 -8.561 7.749 1.00 98.44 102 SER A C 1
ATOM 836 O O . SER A 1 102 ? -5.496 -9.632 7.162 1.00 98.44 102 SER A O 1
ATOM 838 N N . ARG A 1 103 ? -4.994 -7.450 7.422 1.00 98.56 103 ARG A N 1
ATOM 839 C CA . ARG A 1 103 ? -4.048 -7.334 6.306 1.00 98.56 103 ARG A CA 1
ATOM 840 C C . ARG A 1 103 ? -2.662 -6.932 6.785 1.00 98.56 103 ARG A C 1
ATOM 842 O O . ARG A 1 103 ? -2.487 -6.397 7.874 1.00 98.56 103 ARG A O 1
ATOM 849 N N . LYS A 1 104 ? -1.669 -7.232 5.953 1.00 98.75 104 LYS A N 1
ATOM 850 C CA . LYS A 1 104 ? -0.263 -6.938 6.227 1.00 98.75 104 LYS A CA 1
ATOM 851 C C . LYS A 1 104 ? 0.113 -5.531 5.777 1.00 98.75 104 LYS A C 1
ATOM 853 O O . LYS A 1 104 ? -0.512 -4.986 4.864 1.00 98.75 104 LYS A O 1
ATOM 858 N N . THR A 1 105 ? 1.147 -4.965 6.392 1.00 98.88 105 THR A N 1
ATOM 859 C CA . THR A 1 105 ? 1.752 -3.707 5.948 1.00 98.88 105 THR A CA 1
ATOM 860 C C . THR A 1 105 ? 3.017 -3.959 5.129 1.00 98.88 105 THR A C 1
ATOM 862 O O . THR A 1 105 ? 3.708 -4.972 5.269 1.00 98.88 105 THR A O 1
ATOM 865 N N . CYS A 1 106 ? 3.327 -3.016 4.250 1.00 98.81 106 CYS A N 1
ATOM 866 C CA . CYS A 1 106 ? 4.591 -2.918 3.542 1.00 98.81 106 CYS A CA 1
ATOM 867 C C . CYS A 1 106 ? 4.989 -1.454 3.363 1.00 98.81 106 CYS A C 1
ATOM 869 O O . CYS A 1 106 ? 4.266 -0.524 3.721 1.00 98.81 106 CYS A O 1
ATOM 871 N N . GLY A 1 107 ? 6.150 -1.234 2.761 1.00 98.50 107 GLY A N 1
ATOM 872 C CA . GLY A 1 107 ? 6.605 0.107 2.461 1.00 98.50 107 GLY A CA 1
ATOM 873 C C . GLY A 1 107 ? 7.759 0.078 1.483 1.00 98.50 107 GLY A C 1
ATOM 874 O O . GLY A 1 107 ? 8.827 -0.472 1.779 1.00 98.50 107 GLY A O 1
ATOM 875 N N . VAL A 1 108 ? 7.498 0.611 0.292 1.00 98.50 108 VAL A N 1
ATOM 876 C CA . VAL A 1 108 ? 8.370 0.442 -0.866 1.00 98.50 108 VAL A CA 1
ATOM 877 C C . VAL A 1 108 ? 9.618 1.300 -0.728 1.00 98.50 108 VAL A C 1
ATOM 879 O O . VAL A 1 108 ? 9.534 2.502 -0.485 1.00 98.50 108 VAL A O 1
ATOM 882 N N . ARG A 1 109 ? 10.779 0.667 -0.900 1.00 97.94 109 ARG A N 1
ATOM 883 C CA . ARG A 1 109 ? 12.109 1.274 -0.767 1.00 97.94 109 ARG A CA 1
ATOM 884 C C . ARG A 1 109 ? 13.035 0.797 -1.877 1.00 97.94 109 ARG A C 1
ATOM 886 O O . ARG A 1 109 ? 12.798 -0.258 -2.448 1.00 97.94 109 ARG A O 1
ATOM 893 N N . ASN A 1 110 ? 14.107 1.531 -2.145 1.00 96.69 110 ASN A N 1
ATOM 894 C CA . ASN A 1 110 ? 15.107 1.188 -3.166 1.00 96.69 110 ASN A CA 1
ATOM 895 C C . ASN A 1 110 ? 16.529 1.022 -2.589 1.00 96.69 110 ASN A C 1
ATOM 897 O O . ASN A 1 110 ? 17.513 1.043 -3.323 1.00 96.69 110 ASN A O 1
ATOM 901 N N . PHE A 1 111 ? 16.655 0.829 -1.270 1.00 94.44 111 PHE A N 1
ATOM 902 C CA . PHE A 1 111 ? 17.921 0.538 -0.588 1.00 94.44 111 PHE A CA 1
ATOM 903 C C . PHE A 1 111 ? 17.786 -0.676 0.345 1.00 94.44 111 PHE A C 1
ATOM 905 O O . PHE A 1 111 ? 16.735 -0.892 0.949 1.00 94.44 111 PHE A O 1
ATOM 912 N N . ARG A 1 112 ? 18.850 -1.490 0.416 1.00 90.88 112 ARG A N 1
ATOM 913 C CA . ARG A 1 112 ? 18.868 -2.792 1.111 1.00 90.88 112 ARG A CA 1
ATOM 914 C C . ARG A 1 112 ? 18.945 -2.651 2.636 1.00 90.88 112 ARG A C 1
ATOM 916 O O . ARG A 1 112 ? 18.286 -3.387 3.359 1.00 90.88 112 ARG A O 1
ATOM 923 N N . GLU A 1 113 ? 19.735 -1.698 3.117 1.00 94.56 113 GLU A N 1
ATOM 924 C CA . GLU A 1 113 ? 19.947 -1.426 4.545 1.00 94.56 113 GLU A CA 1
ATOM 925 C C . GLU A 1 113 ? 18.857 -0.486 5.064 1.00 94.56 113 GLU A C 1
ATOM 927 O O . GLU A 1 113 ? 19.084 0.706 5.257 1.00 94.56 113 GLU A O 1
ATOM 932 N N . SER A 1 114 ? 17.645 -1.017 5.211 1.00 96.69 114 SER A N 1
ATOM 933 C CA . SER A 1 114 ? 16.488 -0.266 5.691 1.00 96.69 114 SER A CA 1
ATOM 934 C C . SER A 1 114 ? 15.910 -0.890 6.949 1.00 96.69 114 SER A C 1
ATOM 936 O O . SER A 1 114 ? 15.834 -2.114 7.068 1.00 96.69 114 SER A O 1
ATOM 938 N N . GLU A 1 115 ? 15.450 -0.046 7.866 1.00 98.25 115 GLU A N 1
ATOM 939 C CA . GLU A 1 115 ? 14.676 -0.471 9.020 1.00 98.25 115 GLU A CA 1
ATOM 940 C C . GLU A 1 115 ? 13.399 -1.204 8.580 1.00 98.25 115 GLU A C 1
ATOM 942 O O . GLU A 1 115 ? 12.607 -0.712 7.766 1.00 98.25 115 GLU A O 1
ATOM 947 N N . PHE A 1 116 ? 13.203 -2.408 9.115 1.00 98.25 116 PHE A N 1
ATOM 948 C CA . PHE A 1 116 ? 12.084 -3.272 8.763 1.00 98.25 116 PHE A CA 1
ATOM 949 C C . PHE A 1 116 ? 11.048 -3.297 9.892 1.00 98.25 116 PHE A C 1
ATOM 951 O O . PHE A 1 116 ? 11.106 -4.147 10.778 1.00 98.25 116 PHE A O 1
ATOM 958 N N . LEU A 1 117 ? 10.135 -2.321 9.863 1.00 98.44 117 LEU A N 1
ATOM 959 C CA . LEU A 1 117 ? 9.030 -2.191 10.824 1.00 98.44 117 LEU A CA 1
ATOM 960 C C . LEU A 1 117 ? 7.740 -2.870 10.342 1.00 98.44 117 LEU A C 1
ATOM 962 O O . LEU A 1 117 ? 6.900 -3.245 11.155 1.00 98.44 117 LEU A O 1
ATOM 966 N N . GLU A 1 118 ? 7.578 -2.987 9.024 1.00 98.62 118 GLU A N 1
ATOM 967 C CA . GLU A 1 118 ? 6.413 -3.584 8.371 1.00 98.62 118 GLU A CA 1
ATOM 968 C C . GLU A 1 118 ? 6.456 -5.123 8.389 1.00 98.62 118 GLU A C 1
ATOM 970 O O . GLU A 1 118 ? 7.443 -5.732 8.793 1.00 98.62 118 GLU A O 1
ATOM 975 N N . ASP A 1 119 ? 5.410 -5.781 7.884 1.00 98.75 119 ASP A N 1
ATOM 976 C CA . ASP A 1 119 ? 5.390 -7.244 7.734 1.00 98.75 119 ASP A CA 1
ATOM 977 C C . ASP A 1 119 ? 6.131 -7.758 6.501 1.00 98.75 119 ASP A C 1
ATOM 979 O O . ASP A 1 119 ? 6.608 -8.895 6.484 1.00 98.75 119 ASP A O 1
ATOM 983 N N . VAL A 1 120 ? 6.154 -6.958 5.432 1.00 98.69 120 VAL A N 1
ATOM 984 C CA . VAL A 1 120 ? 6.708 -7.351 4.134 1.00 98.69 120 VAL A CA 1
ATOM 985 C C . VAL A 1 120 ? 7.757 -6.342 3.686 1.00 98.69 120 VAL A C 1
ATOM 987 O O . VAL A 1 120 ? 7.468 -5.162 3.479 1.00 98.69 120 VAL A O 1
ATOM 990 N N . PHE A 1 121 ? 8.985 -6.826 3.487 1.00 98.44 121 PHE A N 1
ATOM 991 C CA . PHE A 1 121 ? 10.090 -6.021 2.975 1.00 98.44 121 PHE A CA 1
ATOM 992 C C . PHE A 1 121 ? 9.950 -5.846 1.457 1.00 98.44 121 PHE A C 1
ATOM 994 O O . PHE A 1 121 ? 10.421 -6.659 0.664 1.00 98.44 121 PHE A O 1
ATOM 1001 N N . THR A 1 122 ? 9.255 -4.790 1.040 1.00 98.25 122 THR A N 1
ATOM 1002 C CA . THR A 1 122 ? 9.041 -4.456 -0.375 1.00 98.25 122 THR A CA 1
ATOM 1003 C C . THR A 1 122 ? 10.181 -3.602 -0.919 1.00 98.25 122 THR A C 1
ATOM 1005 O O . THR A 1 122 ? 10.343 -2.455 -0.497 1.00 98.25 122 THR A O 1
ATOM 1008 N N . TYR A 1 123 ? 10.938 -4.147 -1.871 1.00 97.12 123 TYR A N 1
ATOM 1009 C CA . TYR A 1 123 ? 12.152 -3.550 -2.426 1.00 97.12 123 TYR A CA 1
ATOM 1010 C C . TYR A 1 123 ? 12.038 -3.358 -3.943 1.00 97.12 123 TYR A C 1
ATOM 1012 O O . TYR A 1 123 ? 11.743 -4.305 -4.671 1.00 97.12 123 TYR A O 1
ATOM 1020 N N . ASN A 1 124 ? 12.284 -2.137 -4.410 1.00 96.62 124 ASN A N 1
ATOM 1021 C CA . ASN A 1 124 ? 12.507 -1.837 -5.815 1.00 96.62 124 ASN A CA 1
ATOM 1022 C C . ASN A 1 124 ? 13.955 -2.194 -6.153 1.00 96.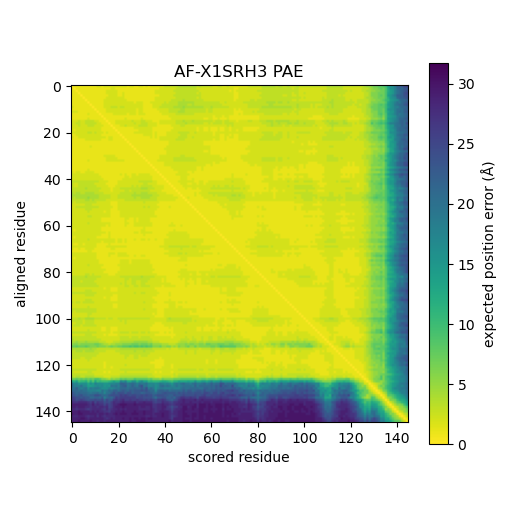62 124 ASN A C 1
ATOM 1024 O O . ASN A 1 124 ? 14.885 -1.472 -5.786 1.00 96.62 124 ASN A O 1
ATOM 1028 N N . ASP A 1 125 ? 14.123 -3.312 -6.848 1.00 93.12 125 ASP A N 1
ATOM 1029 C CA . ASP A 1 125 ? 15.412 -3.746 -7.365 1.00 93.12 125 ASP A CA 1
ATOM 1030 C C . ASP A 1 125 ? 15.631 -3.177 -8.771 1.00 93.12 125 ASP A C 1
ATOM 1032 O O . ASP A 1 125 ? 14.874 -3.458 -9.704 1.00 93.12 125 ASP A O 1
ATOM 1036 N N . PHE A 1 126 ? 16.671 -2.359 -8.914 1.00 90.06 126 PHE A N 1
ATOM 1037 C CA . PHE A 1 126 ? 17.086 -1.777 -10.189 1.00 90.06 126 PHE A CA 1
ATOM 1038 C C . PHE A 1 126 ? 18.469 -2.277 -10.639 1.00 90.06 126 PHE A C 1
ATOM 1040 O O . PHE A 1 126 ? 19.081 -1.648 -11.504 1.00 90.06 126 PHE A O 1
ATOM 1047 N N . GLU A 1 127 ? 18.989 -3.364 -10.058 1.00 83.88 127 GLU A N 1
ATOM 1048 C CA . GLU A 1 127 ? 20.351 -3.861 -10.308 1.00 83.88 127 GLU A CA 1
ATOM 1049 C C . GLU A 1 127 ? 20.529 -4.453 -11.711 1.00 83.88 127 GLU A C 1
ATOM 1051 O O . GLU A 1 127 ? 21.624 -4.370 -12.279 1.00 83.88 127 GLU A O 1
ATOM 1056 N N . HIS A 1 128 ? 19.454 -4.977 -12.303 1.00 77.75 128 HIS A N 1
ATOM 1057 C CA . HIS A 1 128 ? 19.472 -5.605 -13.620 1.00 77.75 128 HIS A CA 1
ATOM 1058 C C . HIS A 1 128 ? 18.882 -4.703 -14.716 1.00 77.75 128 HIS A C 1
ATOM 1060 O O . HIS A 1 128 ? 17.944 -3.926 -14.499 1.00 77.75 128 HIS A O 1
ATOM 1066 N N . ASP A 1 129 ? 19.447 -4.788 -15.918 1.00 76.38 129 ASP A N 1
ATOM 1067 C CA . ASP A 1 129 ? 18.811 -4.300 -17.142 1.00 76.38 129 ASP A CA 1
ATOM 1068 C C . ASP A 1 129 ? 17.914 -5.376 -17.788 1.00 76.38 129 ASP A C 1
ATOM 1070 O O . ASP A 1 129 ? 17.793 -6.501 -17.300 1.00 76.38 129 ASP A O 1
ATOM 1074 N N . LEU A 1 130 ? 17.247 -5.009 -18.887 1.00 70.25 130 LEU A N 1
ATOM 1075 C CA . LEU A 1 130 ? 16.329 -5.893 -19.616 1.00 70.25 130 LEU A CA 1
ATOM 1076 C C . LEU A 1 130 ? 17.034 -7.079 -20.298 1.00 70.25 130 LEU A C 1
ATOM 1078 O O . LEU A 1 130 ? 16.362 -8.029 -20.691 1.00 70.25 130 LEU A O 1
ATOM 1082 N N . GLU A 1 131 ? 18.359 -7.032 -20.440 1.00 74.88 131 GLU A N 1
ATOM 1083 C CA . GLU A 1 131 ? 19.179 -8.091 -21.038 1.00 74.88 131 GLU A CA 1
ATOM 1084 C C . GLU A 1 131 ? 19.794 -9.015 -19.968 1.00 74.88 131 GLU A C 1
ATOM 1086 O O . GLU A 1 131 ? 20.495 -9.973 -20.296 1.00 74.88 131 GLU A O 1
ATOM 1091 N N . GLY A 1 132 ? 19.510 -8.767 -18.682 1.00 63.25 132 GLY A N 1
ATOM 1092 C CA . GLY A 1 132 ? 20.079 -9.508 -17.555 1.00 63.25 132 GLY A CA 1
ATOM 1093 C C . GLY A 1 132 ? 21.500 -9.068 -17.182 1.00 63.25 132 GLY A C 1
ATOM 1094 O O . GLY A 1 132 ? 22.154 -9.724 -16.370 1.00 63.25 132 GLY A O 1
ATOM 1095 N N . GLY A 1 133 ? 21.986 -7.962 -17.750 1.00 64.88 133 GLY A N 1
ATOM 1096 C CA . GLY A 1 133 ? 23.241 -7.324 -17.380 1.00 64.88 133 GLY A CA 1
ATOM 1097 C C . GLY A 1 133 ? 23.139 -6.617 -16.027 1.00 64.88 133 GLY A C 1
ATOM 1098 O O . GLY A 1 133 ? 22.128 -5.998 -15.692 1.00 64.88 133 GLY A O 1
ATOM 1099 N N . ASN A 1 134 ? 24.200 -6.696 -15.219 1.00 63.16 134 ASN A N 1
ATOM 1100 C CA . ASN A 1 134 ? 24.307 -5.904 -13.993 1.00 63.16 134 ASN A CA 1
ATOM 1101 C C . ASN A 1 134 ? 24.603 -4.441 -14.347 1.00 63.16 134 ASN A C 1
ATOM 1103 O O . ASN A 1 134 ? 25.722 -4.123 -14.765 1.00 63.16 134 ASN A O 1
ATOM 1107 N N . LYS A 1 135 ? 23.666 -3.527 -14.070 1.00 60.47 135 LYS A N 1
ATOM 1108 C CA . LYS A 1 135 ? 23.874 -2.072 -14.218 1.00 60.47 135 LYS A CA 1
ATOM 1109 C C . LYS A 1 135 ? 25.022 -1.540 -13.354 1.00 60.47 135 LYS A C 1
ATOM 1111 O O . LYS A 1 135 ? 25.626 -0.523 -13.681 1.00 60.47 135 LYS A O 1
ATOM 1116 N N . ILE A 1 136 ? 25.365 -2.248 -12.275 1.00 55.28 136 ILE A N 1
ATOM 1117 C CA . ILE A 1 136 ? 26.456 -1.885 -11.355 1.00 55.28 136 ILE A CA 1
ATOM 1118 C C . ILE A 1 136 ? 27.851 -2.094 -11.988 1.00 55.28 136 ILE A C 1
ATOM 1120 O O . ILE A 1 136 ? 28.838 -1.522 -11.521 1.00 55.28 136 ILE A O 1
ATOM 1124 N N . SER A 1 137 ? 27.959 -2.838 -13.096 1.00 47.38 137 SER A N 1
ATOM 1125 C CA . SER A 1 137 ? 29.248 -3.074 -13.769 1.00 47.38 137 SER A CA 1
ATOM 1126 C C . SER A 1 137 ? 29.865 -1.820 -14.414 1.00 47.38 137 SER A C 1
ATOM 1128 O O . SER A 1 137 ? 31.073 -1.788 -14.647 1.00 47.38 137 SER A O 1
ATOM 1130 N N . THR A 1 138 ? 29.095 -0.747 -14.624 1.00 44.66 138 THR A N 1
ATOM 1131 C CA . THR A 1 138 ? 29.579 0.456 -15.326 1.00 44.66 138 THR A CA 1
ATOM 1132 C C . THR A 1 138 ? 30.204 1.516 -14.406 1.00 44.66 138 THR A C 1
ATOM 1134 O O . THR A 1 138 ? 30.908 2.397 -14.891 1.00 44.66 138 THR A O 1
ATOM 1137 N N . LEU A 1 139 ? 30.011 1.445 -13.080 1.00 42.28 139 LEU A N 1
ATOM 1138 C CA . LEU A 1 139 ? 30.570 2.440 -12.141 1.00 42.28 139 LEU A CA 1
ATOM 1139 C C . LEU A 1 139 ? 31.951 2.060 -11.585 1.00 42.28 139 LEU A C 1
ATOM 1141 O O . LEU A 1 139 ? 32.745 2.943 -11.267 1.00 42.28 139 LEU A O 1
ATOM 1145 N N . TYR A 1 140 ? 32.290 0.769 -11.535 1.00 42.22 140 TYR A N 1
ATOM 1146 C CA . TYR A 1 140 ? 33.605 0.323 -11.053 1.00 42.22 140 TYR A CA 1
ATOM 1147 C C . TYR A 1 140 ? 34.720 0.397 -12.110 1.00 42.22 140 TYR A C 1
ATOM 1149 O O . TYR A 1 140 ? 35.894 0.355 -11.752 1.00 42.22 140 TYR A O 1
ATOM 1157 N N . SER A 1 141 ? 34.396 0.596 -13.395 1.00 39.78 141 SER A N 1
ATOM 1158 C CA . SER A 1 141 ? 35.409 0.771 -14.450 1.00 39.78 141 SER A CA 1
ATOM 1159 C C . SER A 1 141 ? 36.031 2.179 -14.497 1.00 39.78 141 SER A C 1
ATOM 1161 O O . SER A 1 141 ? 36.993 2.379 -15.237 1.00 39.78 141 SER A O 1
ATOM 1163 N N . LEU A 1 142 ? 35.515 3.157 -13.741 1.00 42.28 142 LEU A N 1
ATOM 1164 C CA . LEU A 1 142 ? 36.001 4.550 -13.767 1.00 42.28 142 LEU A CA 1
ATOM 1165 C C . LEU A 1 142 ? 36.927 4.925 -12.595 1.00 42.28 142 LEU A C 1
ATOM 1167 O O . LEU A 1 142 ? 37.439 6.039 -12.572 1.00 42.28 142 LEU A O 1
ATOM 1171 N N . TYR A 1 143 ? 37.191 4.003 -11.663 1.00 39.50 143 TYR A N 1
ATOM 1172 C CA . TYR A 1 143 ? 38.073 4.231 -10.504 1.00 39.50 143 TYR A CA 1
ATOM 1173 C C . TYR A 1 143 ? 39.259 3.256 -10.422 1.00 39.50 143 TYR A C 1
ATOM 1175 O O . TYR A 1 143 ? 39.829 3.049 -9.355 1.00 39.50 143 TYR A O 1
ATOM 1183 N N . SER A 1 144 ? 39.651 2.649 -11.542 1.00 41.03 144 SER A N 1
ATOM 1184 C CA . SER A 1 144 ? 40.896 1.877 -11.648 1.00 41.03 144 SER A CA 1
ATOM 1185 C C . SER A 1 144 ? 41.806 2.481 -12.714 1.00 41.03 144 SER A C 1
ATOM 1187 O O . SER A 1 144 ? 41.897 1.934 -13.806 1.00 41.03 144 SER A O 1
ATOM 1189 N N . TYR A 1 145 ? 42.441 3.610 -12.385 1.00 38.47 145 TYR A N 1
ATOM 1190 C CA . TYR A 1 145 ? 43.729 4.071 -12.921 1.00 38.47 145 TYR A CA 1
ATOM 1191 C C . TYR A 1 145 ? 44.431 4.936 -11.873 1.00 38.47 145 TYR A C 1
ATOM 1193 O O . TYR A 1 145 ? 43.757 5.827 -11.310 1.00 38.47 145 TYR A O 1
#

pLDDT: mean 92.81, std 15.26, range [38.47, 98.94]

Mean predicted aligned error: 5.49 Å

Organism: NCBI:txid412755